Protein AF-S2K378-F1 (afdb_monomer_lite)

Foldseek 3Di:
DDDPVVVVVDDQLRCCVVPVVVVCCVVPVVPPQKDKDADQDADPLCVVVVHRLGFRIFIWGDDVVDIAGPATHHTDDPVRDDPVNVVVNVVSRVVRVVSRVVVD

Organism: Mucor circinelloides f. circinelloides (strain 1006PhL) (NCBI:txid1220926)

Radius of gyration: 14.99 Å; chains: 1; bounding box: 32×34×43 Å

Sequence (104 aa):
MFDPSLLMANSEQSYVVKFWSYLFEEYFGARRDIYLQWGDTTSKSCKQEDLRFCLDLRIIAFTGSQNVDVVNGEAAKMTATNEDKYYYDKRKAVLAAKNHLNYL

Structure (mmCIF, N/CA/C/O backbone):
data_AF-S2K378-F1
#
_entry.id   AF-S2K378-F1
#
loop_
_atom_site.group_PDB
_atom_site.id
_atom_site.type_symbol
_atom_site.label_atom_id
_atom_site.label_alt_id
_atom_site.label_comp_id
_atom_site.label_asym_id
_atom_site.label_entity_id
_atom_site.label_seq_id
_atom_site.pdbx_PDB_ins_code
_atom_site.Cartn_x
_atom_site.Cartn_y
_atom_site.Cartn_z
_atom_site.occupancy
_atom_site.B_iso_or_equiv
_atom_site.auth_seq_id
_atom_site.auth_comp_id
_atom_site.auth_asym_id
_atom_site.auth_atom_id
_atom_site.pdbx_PDB_model_num
ATOM 1 N N . MET A 1 1 ? -4.286 -16.680 -19.422 1.00 50.50 1 MET A N 1
ATOM 2 C CA . MET A 1 1 ? -2.847 -16.586 -19.753 1.00 50.50 1 MET A CA 1
ATOM 3 C C . MET A 1 1 ? -2.530 -15.111 -19.963 1.00 50.50 1 MET A C 1
ATOM 5 O O . MET A 1 1 ? -3.262 -14.476 -20.709 1.00 50.50 1 MET A O 1
ATOM 9 N N . PHE A 1 2 ? -1.564 -14.540 -19.239 1.00 62.19 2 PHE A N 1
ATOM 10 C CA . PHE A 1 2 ? -1.205 -13.120 -19.366 1.00 62.19 2 PHE A CA 1
ATOM 11 C C . PHE A 1 2 ? -0.385 -12.905 -20.645 1.00 62.19 2 PHE A C 1
ATOM 13 O O . PHE A 1 2 ? 0.669 -13.516 -20.798 1.00 62.19 2 PHE A O 1
ATOM 20 N N . ASP A 1 3 ? -0.872 -12.060 -21.555 1.00 71.94 3 ASP A N 1
ATOM 21 C CA . ASP A 1 3 ? -0.141 -11.644 -22.757 1.00 71.94 3 ASP A CA 1
ATOM 22 C C . ASP A 1 3 ? 0.934 -10.598 -22.381 1.00 71.94 3 ASP A C 1
ATOM 24 O O . ASP A 1 3 ? 0.586 -9.541 -21.838 1.00 71.94 3 ASP A O 1
ATOM 28 N N . PRO A 1 4 ? 2.230 -10.849 -22.655 1.00 69.38 4 PRO A N 1
ATOM 29 C CA . PRO A 1 4 ? 3.308 -9.905 -22.365 1.00 69.38 4 PRO A CA 1
ATOM 30 C C . PRO A 1 4 ? 3.153 -8.538 -23.045 1.00 69.38 4 PRO A C 1
ATOM 32 O O . PRO A 1 4 ? 3.586 -7.528 -22.493 1.00 69.38 4 PRO A O 1
ATOM 35 N N . SER A 1 5 ? 2.504 -8.470 -24.210 1.00 72.12 5 SER A N 1
ATOM 36 C CA . SER A 1 5 ? 2.266 -7.204 -24.916 1.00 72.12 5 SER A CA 1
ATOM 37 C C . SER A 1 5 ? 1.316 -6.283 -24.136 1.00 72.12 5 SER A C 1
ATOM 39 O O . SER A 1 5 ? 1.511 -5.065 -24.090 1.00 72.12 5 SER A O 1
ATOM 41 N N . LEU A 1 6 ? 0.360 -6.864 -23.400 1.00 70.06 6 LEU A N 1
ATOM 42 C CA . LEU A 1 6 ? -0.533 -6.124 -22.509 1.00 70.06 6 LEU A CA 1
ATOM 43 C C . LEU A 1 6 ? 0.205 -5.565 -21.283 1.00 70.06 6 LEU A C 1
ATOM 45 O O . LEU A 1 6 ? -0.218 -4.547 -20.738 1.00 70.06 6 LEU A O 1
ATOM 49 N N . LEU A 1 7 ? 1.309 -6.177 -20.836 1.00 65.44 7 LEU A N 1
ATOM 50 C CA . LEU A 1 7 ? 2.095 -5.673 -19.697 1.00 65.44 7 LEU A CA 1
ATOM 51 C C . LEU A 1 7 ? 2.732 -4.311 -19.999 1.00 65.44 7 LEU A C 1
ATOM 53 O O . LEU A 1 7 ? 2.787 -3.443 -19.119 1.00 65.44 7 LEU A O 1
ATOM 57 N N . MET A 1 8 ? 3.160 -4.112 -21.246 1.00 71.06 8 MET A N 1
ATOM 58 C CA . MET A 1 8 ? 3.736 -2.850 -21.715 1.00 71.06 8 MET A CA 1
ATOM 59 C C . MET A 1 8 ? 2.661 -1.787 -21.971 1.00 71.06 8 MET A C 1
ATOM 61 O O . MET A 1 8 ? 2.892 -0.619 -21.677 1.00 71.06 8 MET A O 1
ATOM 65 N N . ALA A 1 9 ? 1.477 -2.186 -22.448 1.00 77.44 9 ALA A N 1
ATOM 66 C CA . ALA A 1 9 ? 0.378 -1.265 -22.753 1.00 77.44 9 ALA A CA 1
ATOM 67 C C . ALA A 1 9 ? -0.419 -0.793 -21.518 1.00 77.44 9 ALA A C 1
ATOM 69 O O . ALA A 1 9 ? -0.997 0.290 -21.523 1.00 77.44 9 ALA A O 1
ATOM 70 N N . ASN A 1 10 ? -0.484 -1.603 -20.459 1.00 78.50 10 ASN A N 1
ATOM 71 C CA . ASN A 1 10 ? -1.231 -1.277 -19.241 1.00 78.50 10 ASN A CA 1
ATOM 72 C C . ASN A 1 10 ? -0.556 -0.146 -18.442 1.00 78.50 10 ASN A C 1
ATOM 74 O O . ASN A 1 10 ? 0.663 -0.015 -18.464 1.00 78.50 10 ASN A O 1
ATOM 78 N N . SER A 1 11 ? -1.304 0.616 -17.643 1.00 84.06 11 SER A N 1
ATOM 79 C CA . SER A 1 11 ? -0.699 1.483 -16.615 1.00 84.06 11 SER A CA 1
ATOM 80 C C . SER A 1 11 ? -0.101 0.659 -15.461 1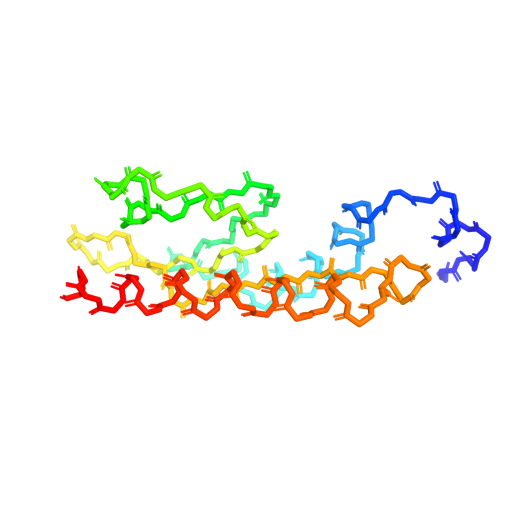.00 84.06 11 SER A C 1
ATOM 82 O O . SER A 1 11 ? -0.343 -0.545 -15.357 1.00 84.06 11 SER A O 1
ATOM 84 N N . GLU A 1 12 ? 0.690 1.286 -14.585 1.00 83.56 12 GLU A N 1
ATOM 85 C CA . GLU A 1 12 ? 1.154 0.663 -13.329 1.00 83.56 12 GLU A CA 1
ATOM 86 C C . GLU A 1 12 ? -0.041 0.241 -12.463 1.00 83.56 12 GLU A C 1
ATOM 88 O O . GLU A 1 12 ? -0.173 -0.938 -12.143 1.00 83.56 12 GLU A O 1
ATOM 93 N N . GLN A 1 13 ? -1.010 1.140 -12.265 1.00 85.56 13 GLN A N 1
ATOM 94 C CA . GLN A 1 13 ? -2.258 0.835 -11.561 1.00 85.56 13 GLN A CA 1
ATOM 95 C C . GLN A 1 13 ? -3.030 -0.341 -12.175 1.00 85.56 13 GLN A C 1
ATOM 97 O O . GLN A 1 13 ? -3.596 -1.167 -11.463 1.00 85.56 13 GLN A O 1
ATOM 102 N N . SER A 1 14 ? -3.039 -0.466 -13.505 1.00 86.88 14 SER A N 1
ATOM 103 C CA . SER A 1 14 ? -3.683 -1.606 -14.167 1.00 86.88 14 SER A CA 1
ATOM 104 C C . SER A 1 14 ? -3.005 -2.931 -13.816 1.00 86.88 14 SER A C 1
ATOM 106 O O . SER A 1 14 ? -3.681 -3.952 -13.740 1.00 86.88 14 SER A O 1
ATOM 108 N N . TYR A 1 15 ? -1.686 -2.934 -13.605 1.00 83.12 15 TYR A N 1
ATOM 109 C CA . TYR A 1 15 ? -0.956 -4.118 -13.155 1.00 83.12 15 TYR A CA 1
ATOM 110 C C . TYR A 1 15 ? -1.283 -4.449 -11.696 1.00 83.12 15 TYR A C 1
ATOM 112 O O . TYR A 1 15 ? -1.573 -5.603 -11.382 1.00 83.12 15 TYR A O 1
ATOM 120 N N . VAL A 1 16 ? -1.319 -3.430 -10.832 1.00 88.31 16 VAL A N 1
ATOM 121 C CA . VAL A 1 16 ? -1.723 -3.571 -9.427 1.00 88.31 16 VAL A CA 1
ATOM 122 C C . VAL A 1 16 ? -3.104 -4.207 -9.322 1.00 88.31 16 VAL A C 1
ATOM 124 O O . VAL A 1 16 ? -3.253 -5.235 -8.672 1.00 88.31 16 VAL A O 1
ATOM 127 N N . VAL A 1 17 ? -4.093 -3.678 -10.041 1.00 85.94 17 VAL A N 1
ATOM 128 C CA . VAL A 1 17 ? -5.462 -4.209 -10.008 1.00 85.94 17 VAL A CA 1
ATOM 129 C C . VAL A 1 17 ? -5.559 -5.593 -10.663 1.00 85.94 17 VAL A C 1
ATOM 131 O O . VAL A 1 17 ? -6.176 -6.499 -10.125 1.00 85.94 17 VAL A O 1
ATOM 134 N N . LYS A 1 18 ? -4.946 -5.824 -11.827 1.00 83.88 18 LYS A N 1
ATOM 135 C CA . LYS A 1 18 ? -5.131 -7.110 -12.530 1.00 83.88 18 LYS A CA 1
ATOM 136 C C . LYS A 1 18 ? -4.403 -8.280 -11.874 1.00 83.88 18 LYS A C 1
ATOM 138 O O . LYS A 1 18 ? -4.837 -9.415 -12.044 1.00 83.88 18 LYS A O 1
ATOM 143 N N . PHE A 1 19 ? -3.281 -8.024 -11.206 1.00 84.19 19 PHE A N 1
ATOM 144 C CA . PHE A 1 19 ? -2.433 -9.080 -10.660 1.00 84.19 19 PHE A CA 1
ATOM 145 C C . PHE A 1 19 ? -2.466 -9.108 -9.134 1.00 84.19 19 PHE A C 1
ATOM 147 O O . PHE A 1 19 ? -2.823 -10.125 -8.541 1.00 84.19 19 PHE A O 1
ATOM 154 N N . TRP A 1 20 ? -2.121 -7.990 -8.494 1.00 88.50 20 TRP A N 1
ATOM 155 C CA . TRP A 1 20 ? -2.011 -7.946 -7.041 1.00 88.50 20 TRP A CA 1
ATOM 156 C C . TRP A 1 20 ? -3.373 -7.915 -6.363 1.00 88.50 20 TRP A C 1
ATOM 158 O O . TRP A 1 20 ? -3.561 -8.664 -5.407 1.00 88.50 20 TRP A O 1
ATOM 168 N N . SER A 1 21 ? -4.344 -7.142 -6.863 1.00 91.12 21 SER A N 1
ATOM 169 C CA . SER A 1 21 ? -5.631 -7.062 -6.171 1.00 91.12 21 SER A CA 1
ATOM 170 C C . SER A 1 21 ? -6.324 -8.409 -6.111 1.00 91.12 21 SER A C 1
ATOM 172 O O . SER A 1 21 ? -6.775 -8.784 -5.043 1.00 91.12 21 SER A O 1
ATOM 174 N N . TYR A 1 22 ? -6.297 -9.199 -7.185 1.00 90.38 22 TYR A N 1
ATOM 175 C CA . TYR A 1 22 ? -6.842 -10.555 -7.151 1.00 90.38 22 TYR A CA 1
ATOM 176 C C . TYR A 1 22 ? -6.260 -11.402 -6.004 1.00 90.38 22 TYR A C 1
ATOM 178 O O . TYR A 1 22 ? -7.015 -11.979 -5.232 1.00 90.38 22 TYR A O 1
ATOM 186 N N . LEU A 1 23 ? -4.931 -11.439 -5.846 1.00 91.75 23 LEU A N 1
ATOM 187 C CA . LEU A 1 23 ? -4.274 -12.244 -4.806 1.00 91.75 23 LEU A CA 1
ATOM 188 C C . LEU A 1 23 ? -4.646 -11.797 -3.388 1.00 91.75 23 LEU A C 1
ATOM 190 O O . LEU A 1 23 ? -4.908 -12.623 -2.515 1.00 91.75 23 LEU A O 1
ATOM 194 N N . PHE A 1 24 ? -4.642 -10.488 -3.152 1.00 94.00 24 PHE A N 1
ATOM 195 C CA . PHE A 1 24 ? -4.951 -9.929 -1.842 1.00 94.00 24 PHE A CA 1
ATOM 196 C C . PHE A 1 24 ? -6.445 -10.051 -1.519 1.00 94.00 24 PHE A C 1
ATOM 198 O O . PHE A 1 24 ? -6.778 -10.428 -0.401 1.00 94.00 24 PHE A O 1
ATOM 205 N N . GLU A 1 25 ? -7.337 -9.783 -2.474 1.00 93.62 25 GLU A N 1
ATOM 206 C CA . GLU A 1 25 ? -8.788 -9.934 -2.300 1.00 93.62 25 GLU A CA 1
ATOM 207 C C . GLU A 1 25 ? -9.177 -11.402 -2.082 1.00 93.62 25 GLU A C 1
ATOM 209 O O . GLU A 1 25 ? -10.004 -11.687 -1.224 1.00 93.62 25 GLU A O 1
ATOM 214 N N . GLU A 1 26 ? -8.540 -12.352 -2.770 1.00 94.25 26 GLU A N 1
ATOM 215 C CA . GLU A 1 26 ? -8.775 -13.785 -2.540 1.00 94.25 26 GLU A CA 1
ATOM 216 C C . GLU A 1 26 ? -8.398 -14.197 -1.106 1.00 94.25 26 GLU A C 1
ATOM 218 O O . GLU A 1 26 ? -9.107 -14.965 -0.456 1.00 94.25 26 GLU A O 1
ATOM 223 N N . TYR A 1 27 ? -7.292 -13.662 -0.579 1.00 93.81 27 TYR A N 1
ATOM 224 C CA . TYR A 1 27 ? -6.808 -14.014 0.756 1.00 93.81 27 TYR A CA 1
ATOM 225 C C . TYR A 1 27 ? -7.530 -13.261 1.889 1.00 93.81 27 TYR A C 1
ATOM 227 O O . TYR A 1 27 ? -7.841 -13.842 2.931 1.00 93.81 27 TYR A O 1
ATOM 235 N N . PHE A 1 28 ? -7.789 -11.962 1.716 1.00 94.88 28 PHE A N 1
ATOM 236 C CA . PHE A 1 28 ? -8.343 -11.089 2.757 1.00 94.88 28 PHE A CA 1
ATOM 237 C C . PHE A 1 28 ? -9.825 -10.755 2.568 1.00 94.88 28 PHE A C 1
ATOM 239 O O . PHE A 1 28 ? -10.481 -10.430 3.552 1.00 94.88 28 PHE A O 1
ATOM 246 N N . GLY A 1 29 ? -10.383 -10.844 1.362 1.00 90.06 29 GLY A N 1
ATOM 247 C CA . GLY A 1 29 ? -11.719 -10.324 1.038 1.00 90.06 29 GLY A CA 1
ATOM 248 C C . GLY A 1 29 ? -12.875 -11.032 1.750 1.00 90.06 29 GLY A C 1
ATOM 249 O O . GLY A 1 29 ? -13.932 -10.442 1.960 1.00 90.06 29 GLY A O 1
ATOM 250 N N . ALA A 1 30 ? -12.681 -12.276 2.200 1.00 92.31 30 ALA A N 1
ATOM 251 C CA . ALA A 1 30 ? -13.672 -12.988 3.013 1.00 92.31 30 ALA A CA 1
ATOM 252 C C . ALA A 1 30 ? -13.706 -12.527 4.486 1.00 92.31 30 ALA A C 1
ATOM 254 O O . ALA A 1 30 ? -14.619 -12.887 5.237 1.00 92.31 30 ALA A O 1
ATOM 255 N N . ARG A 1 31 ? -12.709 -11.754 4.931 1.00 94.12 31 ARG A N 1
ATOM 256 C CA . ARG A 1 31 ? -12.577 -11.319 6.321 1.00 94.12 31 ARG A CA 1
ATOM 257 C C . ARG A 1 31 ? -13.390 -10.057 6.576 1.00 94.12 31 ARG A C 1
ATOM 259 O O . ARG A 1 31 ? -13.215 -9.044 5.916 1.00 94.12 31 ARG A O 1
ATOM 266 N N . ARG A 1 32 ? -14.256 -10.098 7.590 1.00 91.25 32 ARG A N 1
ATOM 267 C CA . ARG A 1 32 ? -15.102 -8.951 7.977 1.00 91.25 32 ARG A CA 1
ATOM 268 C C . ARG A 1 32 ? -14.355 -7.891 8.787 1.00 91.25 32 ARG A C 1
ATOM 270 O O . ARG A 1 32 ? -14.828 -6.768 8.901 1.00 91.25 32 ARG A O 1
ATOM 277 N N . ASP A 1 33 ? -13.226 -8.269 9.376 1.00 94.94 33 ASP A N 1
ATOM 278 C CA . ASP A 1 33 ? -12.371 -7.428 10.212 1.00 94.94 33 ASP A CA 1
ATOM 279 C C . ASP A 1 33 ? -11.238 -6.758 9.423 1.00 94.94 33 ASP A C 1
ATOM 281 O O . ASP A 1 33 ? -10.445 -6.029 10.012 1.00 94.94 33 ASP A O 1
ATOM 285 N N . ILE A 1 34 ? -11.166 -6.973 8.105 1.00 95.12 34 ILE A N 1
ATOM 286 C CA . ILE A 1 34 ? -10.133 -6.413 7.232 1.00 95.12 34 ILE A CA 1
ATOM 287 C C . ILE A 1 34 ? -10.780 -5.732 6.028 1.00 95.12 34 ILE A C 1
ATOM 289 O O . ILE A 1 34 ? -11.756 -6.212 5.463 1.00 95.12 34 ILE A O 1
ATOM 293 N N . TYR A 1 35 ? -10.206 -4.605 5.629 1.00 92.44 35 TYR A N 1
ATOM 294 C CA . TYR A 1 35 ? -10.562 -3.866 4.431 1.00 92.44 35 TYR A CA 1
ATOM 295 C C . TYR A 1 35 ? -9.302 -3.551 3.627 1.00 92.44 35 TYR A C 1
ATOM 297 O O . TYR A 1 35 ? -8.322 -3.029 4.164 1.00 92.44 35 TYR A O 1
ATOM 305 N N . LEU A 1 36 ? -9.332 -3.873 2.335 1.00 94.31 36 LEU A N 1
ATOM 306 C CA . LEU A 1 36 ? -8.274 -3.539 1.390 1.00 94.31 36 LEU A CA 1
ATOM 307 C C . LEU A 1 36 ? -8.609 -2.217 0.703 1.00 94.31 36 LEU A C 1
ATOM 309 O O . LEU A 1 36 ? -9.649 -2.071 0.065 1.00 94.31 36 LEU A O 1
ATOM 313 N N . GLN A 1 37 ? -7.714 -1.242 0.827 1.00 93.50 37 GLN A N 1
ATOM 314 C CA . GLN A 1 37 ? -7.832 0.046 0.163 1.00 93.50 37 GLN A CA 1
ATOM 315 C C . GLN A 1 37 ? -6.761 0.165 -0.919 1.00 93.50 37 GLN A C 1
ATOM 317 O O . GLN A 1 37 ? -5.588 0.369 -0.610 1.00 93.50 37 GLN A O 1
ATOM 322 N N . TRP A 1 38 ? -7.189 0.084 -2.177 1.00 92.00 38 TRP A N 1
ATOM 323 C CA . TRP A 1 38 ? -6.335 0.248 -3.356 1.00 92.00 38 TRP A CA 1
ATOM 324 C C . TRP A 1 38 ? -6.309 1.690 -3.876 1.00 92.00 38 TRP A C 1
ATOM 326 O O . TRP A 1 38 ? -7.263 2.450 -3.668 1.00 92.00 38 TRP A O 1
ATOM 336 N N . GLY A 1 39 ? -5.253 2.006 -4.631 1.00 87.38 39 GLY A N 1
ATOM 337 C CA . GLY A 1 39 ? -5.043 3.275 -5.337 1.00 87.38 39 GLY A CA 1
ATOM 338 C C . GLY A 1 39 ? -4.365 4.329 -4.468 1.00 87.38 39 GLY A C 1
ATOM 339 O O . GLY A 1 39 ? -4.105 4.071 -3.303 1.00 87.38 39 GLY A O 1
ATOM 340 N N . ASP A 1 40 ? -4.137 5.526 -5.018 1.00 85.12 40 ASP A N 1
ATOM 341 C CA . ASP A 1 40 ? -3.435 6.640 -4.360 1.00 85.12 40 ASP A CA 1
ATOM 342 C C . ASP A 1 40 ? -4.140 7.124 -3.084 1.00 85.12 40 ASP A C 1
ATOM 344 O O . ASP A 1 40 ? -4.906 8.094 -3.086 1.00 85.12 40 ASP A O 1
ATOM 348 N N . THR A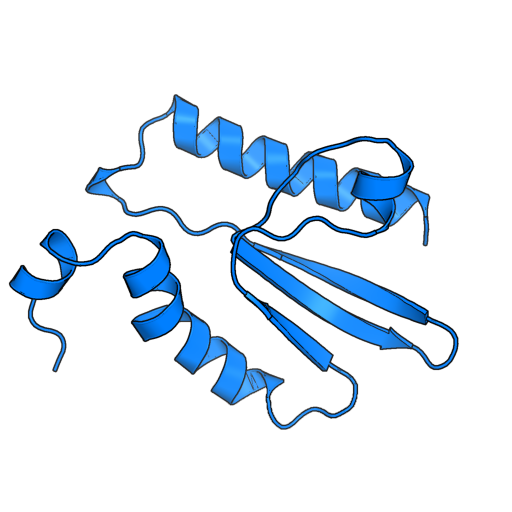 1 41 ? -3.893 6.449 -1.961 1.00 87.12 41 THR A N 1
ATOM 349 C CA . THR A 1 41 ? -4.593 6.744 -0.713 1.00 87.12 41 THR A CA 1
ATOM 350 C C . THR A 1 41 ? -3.647 7.036 0.441 1.00 87.12 41 THR A C 1
ATOM 352 O O . THR A 1 41 ? -2.603 6.417 0.605 1.00 87.12 41 THR A O 1
ATOM 355 N N . THR A 1 42 ? -4.030 8.003 1.273 1.00 90.19 42 THR A N 1
ATOM 356 C CA . THR A 1 42 ? -3.229 8.472 2.413 1.00 90.19 42 THR A CA 1
ATOM 357 C C . THR A 1 42 ? -3.837 7.993 3.729 1.00 90.19 42 THR A C 1
ATOM 359 O O . THR A 1 42 ? -5.057 8.104 3.917 1.00 90.19 42 THR A O 1
ATOM 362 N N . SER A 1 43 ? -2.998 7.506 4.651 1.00 88.94 43 SER A N 1
ATOM 363 C CA . SER A 1 43 ? -3.437 7.124 6.001 1.00 88.94 43 SER A CA 1
ATOM 364 C C . SER A 1 43 ? -4.003 8.312 6.776 1.00 88.94 43 SER A C 1
ATOM 366 O O . SER A 1 43 ? -3.648 9.468 6.529 1.00 88.94 43 SER A O 1
ATOM 368 N N . LYS A 1 44 ? -4.902 8.040 7.732 1.00 89.00 44 LYS A N 1
ATOM 369 C CA . LYS A 1 44 ? -5.494 9.103 8.563 1.00 89.00 44 LYS A CA 1
ATOM 370 C C . LYS A 1 44 ? -4.429 9.843 9.372 1.00 89.00 44 LYS A C 1
ATOM 372 O O . LYS A 1 44 ? -4.468 11.068 9.408 1.00 89.00 44 LYS A O 1
ATOM 377 N N . SER A 1 45 ? -3.465 9.113 9.936 1.00 89.81 45 SER A N 1
ATOM 378 C CA . SER A 1 45 ? -2.341 9.699 10.676 1.00 89.81 45 SER A CA 1
ATOM 379 C C . SER A 1 45 ? -1.503 10.623 9.794 1.00 89.81 45 SER A C 1
ATOM 381 O O . SER A 1 45 ? -1.122 11.706 10.221 1.00 89.81 45 SER A O 1
ATOM 383 N N . CYS A 1 46 ? -1.241 10.247 8.537 1.00 91.50 46 CYS A N 1
ATOM 384 C CA . CYS A 1 46 ? -0.510 11.117 7.614 1.00 91.50 46 CYS A CA 1
ATOM 385 C C . CYS A 1 46 ? -1.312 12.378 7.277 1.00 91.50 46 CYS A C 1
ATOM 387 O O . CYS A 1 46 ? -0.751 13.466 7.281 1.00 91.50 46 CYS A O 1
ATOM 389 N N . LYS A 1 47 ? -2.630 12.265 7.070 1.00 90.94 47 LYS A N 1
ATOM 390 C CA . LYS A 1 47 ? -3.491 13.435 6.829 1.00 90.94 47 LYS A CA 1
ATOM 391 C C . LYS A 1 47 ? -3.529 14.412 8.008 1.00 90.94 47 LYS A C 1
ATOM 393 O O . LYS A 1 47 ? -3.618 15.610 7.771 1.00 90.94 47 LYS A O 1
ATOM 398 N N . GLN A 1 48 ? -3.489 13.915 9.246 1.00 90.56 48 GLN A N 1
ATOM 399 C CA . GLN A 1 48 ? -3.484 14.756 10.452 1.00 90.56 48 GLN A CA 1
ATOM 400 C C . GLN A 1 48 ? -2.232 15.638 10.543 1.00 90.56 48 GLN A C 1
ATOM 402 O O . GLN A 1 48 ? -2.327 16.768 11.005 1.00 90.56 48 GLN A O 1
ATOM 407 N N . GLU A 1 49 ? -1.107 15.155 10.017 1.00 91.38 49 GLU A N 1
ATOM 408 C CA . GLU A 1 49 ? 0.180 15.860 9.980 1.00 91.38 49 GLU A CA 1
ATOM 409 C C . GLU A 1 49 ? 0.439 16.588 8.644 1.00 91.38 49 GLU A C 1
ATOM 411 O O . GLU A 1 49 ? 1.574 16.946 8.341 1.00 91.38 49 GLU A O 1
ATOM 416 N N . ASP A 1 50 ? -0.590 16.763 7.803 1.00 91.44 50 ASP A N 1
ATOM 417 C CA . ASP A 1 50 ? -0.486 17.323 6.439 1.00 91.44 50 ASP A CA 1
ATOM 418 C C . ASP A 1 50 ? 0.547 16.600 5.536 1.00 91.44 50 ASP A C 1
ATOM 420 O O . ASP A 1 50 ? 1.101 17.147 4.579 1.00 91.44 50 ASP A O 1
ATOM 424 N N . LEU A 1 51 ? 0.796 15.314 5.805 1.00 91.12 51 LEU A N 1
ATOM 425 C CA . LEU A 1 51 ? 1.681 14.460 5.017 1.00 91.12 51 LEU A CA 1
ATOM 426 C C . LEU A 1 51 ? 0.905 13.800 3.875 1.00 91.12 51 LEU A C 1
ATOM 428 O O . LEU A 1 51 ? -0.012 13.003 4.084 1.00 91.12 51 LEU A O 1
ATOM 432 N N . ARG A 1 52 ? 1.325 14.064 2.635 1.00 89.62 52 ARG A N 1
ATOM 433 C CA . ARG A 1 52 ? 0.713 13.507 1.413 1.00 89.62 52 ARG A CA 1
ATOM 434 C C . ARG A 1 52 ? 1.422 12.247 0.919 1.00 89.62 52 ARG A C 1
ATOM 436 O O . ARG A 1 52 ? 1.827 12.157 -0.236 1.00 89.62 52 ARG A O 1
ATOM 443 N N . PHE A 1 53 ? 1.589 11.268 1.802 1.00 92.50 53 PHE A N 1
ATOM 444 C CA . PHE A 1 53 ? 2.113 9.954 1.425 1.00 92.50 53 PHE A CA 1
ATOM 445 C C . PHE A 1 53 ? 0.977 9.086 0.871 1.00 92.50 53 PHE A C 1
ATOM 447 O O . PHE A 1 53 ? 0.276 8.408 1.621 1.00 92.50 53 PHE A O 1
ATOM 454 N N . CYS A 1 54 ? 0.752 9.171 -0.441 1.00 92.00 54 CYS A N 1
ATOM 455 C CA . CYS A 1 54 ? -0.182 8.303 -1.161 1.00 92.00 54 CYS A CA 1
ATOM 456 C C . CYS A 1 54 ? 0.457 6.931 -1.394 1.00 92.00 54 CYS A C 1
ATOM 458 O O . CYS A 1 54 ? 1.562 6.867 -1.931 1.00 92.00 54 CYS A O 1
ATOM 460 N N . LEU A 1 55 ? -0.234 5.879 -0.959 1.00 92.12 55 LEU A N 1
ATOM 461 C CA . LEU A 1 55 ? 0.209 4.486 -1.000 1.00 92.12 55 LEU A CA 1
ATOM 462 C C . LEU A 1 55 ? -0.714 3.682 -1.912 1.00 92.12 55 LEU A C 1
ATOM 464 O O . LEU A 1 55 ? -1.926 3.845 -1.778 1.00 92.12 55 LEU A O 1
ATOM 468 N N . ASP A 1 56 ? -0.167 2.796 -2.748 1.00 92.50 56 ASP A N 1
ATOM 469 C CA . ASP A 1 56 ? -0.934 1.973 -3.704 1.00 92.50 56 ASP A CA 1
ATOM 470 C C . ASP A 1 56 ? -1.886 0.978 -3.027 1.00 92.50 56 ASP A C 1
ATOM 472 O O . ASP A 1 56 ? -2.945 0.639 -3.570 1.00 92.50 56 ASP A O 1
ATOM 476 N N . LEU A 1 57 ? -1.489 0.483 -1.852 1.00 93.19 57 LEU A N 1
ATOM 477 C CA . LEU A 1 57 ? -2.255 -0.452 -1.038 1.00 93.19 57 LEU A CA 1
ATOM 478 C C . LEU A 1 57 ? -2.167 -0.074 0.439 1.00 93.19 57 LEU A C 1
ATOM 480 O O . LEU A 1 57 ? -1.083 0.140 0.987 1.00 93.19 57 LEU A O 1
ATOM 484 N N . ARG A 1 58 ? -3.313 -0.096 1.116 1.00 94.38 58 ARG A N 1
ATOM 485 C CA . ARG A 1 58 ? -3.397 -0.137 2.578 1.00 94.38 58 ARG A CA 1
ATOM 486 C C . ARG A 1 58 ? -4.305 -1.278 3.012 1.00 94.38 58 ARG A C 1
ATOM 488 O O . ARG A 1 58 ? -5.413 -1.415 2.498 1.00 94.38 58 ARG A O 1
ATOM 495 N N . ILE A 1 59 ? -3.842 -2.082 3.964 1.00 94.62 59 ILE A N 1
ATOM 496 C CA . ILE A 1 59 ? -4.667 -3.084 4.646 1.00 94.62 59 ILE A CA 1
ATOM 497 C C . ILE A 1 59 ? -5.098 -2.470 5.964 1.00 94.62 59 ILE A C 1
ATOM 499 O O . ILE A 1 59 ? -4.261 -2.069 6.773 1.00 94.62 59 ILE A O 1
ATOM 503 N N . ILE A 1 60 ? -6.404 -2.385 6.166 1.00 94.19 60 ILE A N 1
ATOM 504 C CA . ILE A 1 60 ? -7.003 -1.691 7.296 1.00 94.19 60 ILE A CA 1
ATOM 505 C C . ILE A 1 60 ? -7.767 -2.710 8.133 1.00 94.19 60 ILE A C 1
ATOM 507 O O . ILE A 1 60 ? -8.659 -3.379 7.621 1.00 94.19 60 ILE A O 1
ATOM 511 N N . ALA A 1 61 ? -7.426 -2.825 9.412 1.00 94.06 61 ALA A N 1
ATOM 512 C CA . ALA A 1 61 ? -8.139 -3.673 10.356 1.00 94.06 61 ALA A CA 1
ATOM 513 C C . ALA A 1 61 ? -9.225 -2.876 11.092 1.00 94.06 61 ALA A C 1
ATOM 515 O O . ALA A 1 61 ? -8.988 -1.754 11.549 1.00 94.06 61 ALA A O 1
ATOM 516 N N . PHE A 1 62 ? -10.406 -3.471 11.244 1.00 92.25 62 PHE A N 1
ATOM 517 C CA . PHE A 1 62 ? -11.471 -2.957 12.098 1.00 92.25 62 PHE A CA 1
ATOM 518 C C . PHE A 1 62 ? -11.259 -3.469 13.520 1.00 92.25 62 PHE A C 1
ATOM 520 O O . PHE A 1 62 ? -11.621 -4.594 13.862 1.00 92.25 62 PHE A O 1
ATOM 527 N N . THR A 1 63 ? -10.681 -2.628 14.368 1.00 83.38 63 THR A N 1
ATOM 528 C CA . THR A 1 63 ? -10.710 -2.842 15.818 1.00 83.38 63 THR A CA 1
ATOM 529 C C . THR A 1 63 ? -11.971 -2.151 16.327 1.00 83.38 63 THR A C 1
ATOM 531 O O . THR A 1 63 ? -12.269 -1.061 15.864 1.00 83.38 63 THR A O 1
ATOM 534 N N . GLY A 1 64 ? -12.773 -2.755 17.208 1.00 83.25 64 GLY A N 1
ATOM 535 C CA . GLY A 1 64 ? -14.138 -2.274 17.511 1.00 83.25 64 GLY A CA 1
ATOM 536 C C . GLY A 1 64 ? -14.303 -0.777 17.852 1.00 83.25 64 GLY A C 1
ATOM 537 O O . GLY A 1 64 ? -15.411 -0.259 17.748 1.00 83.25 64 GLY A O 1
ATOM 538 N N . SER A 1 65 ? -13.230 -0.075 18.229 1.00 82.00 65 SER A N 1
ATOM 539 C CA . SER A 1 65 ? -13.189 1.375 18.449 1.00 82.00 65 SER A CA 1
ATOM 540 C C . SER A 1 65 ? -12.673 2.203 17.260 1.00 82.00 65 SER A C 1
ATOM 542 O O . SER A 1 65 ? -13.007 3.384 17.169 1.00 82.00 65 SER A O 1
ATOM 544 N N . GLN A 1 66 ? -11.856 1.637 16.364 1.00 85.62 66 GLN A N 1
ATOM 545 C CA . GLN A 1 66 ? -11.219 2.369 15.267 1.00 85.62 66 GLN A CA 1
ATOM 546 C C . GLN A 1 66 ? -10.694 1.488 14.121 1.00 85.62 66 GLN A C 1
ATOM 548 O O . GLN A 1 66 ? -10.337 0.320 14.285 1.00 85.62 66 GLN A O 1
ATOM 553 N N . ASN A 1 67 ? -10.564 2.109 12.949 1.00 90.38 67 ASN A N 1
ATOM 554 C CA . ASN A 1 67 ? -9.912 1.516 11.785 1.00 90.38 67 ASN A CA 1
ATOM 555 C C . ASN A 1 67 ? -8.412 1.812 11.836 1.00 90.38 67 ASN A C 1
ATOM 557 O O . ASN A 1 67 ? -8.030 2.983 11.904 1.00 90.38 67 ASN A O 1
ATOM 561 N N . VAL A 1 68 ? -7.592 0.769 11.753 1.00 91.19 68 VAL A N 1
ATOM 562 C CA . VAL A 1 68 ? -6.137 0.837 11.922 1.00 91.19 68 VAL A CA 1
ATOM 563 C C . VAL A 1 68 ? -5.444 0.382 10.640 1.00 91.19 68 VAL A C 1
ATOM 565 O O . VAL A 1 68 ? -5.730 -0.706 10.148 1.00 91.19 68 VAL A O 1
ATOM 568 N N . ASP A 1 69 ? -4.543 1.199 10.092 1.00 92.25 69 ASP A N 1
ATOM 569 C CA . ASP A 1 69 ? -3.721 0.836 8.932 1.00 92.25 69 ASP A CA 1
ATOM 570 C C . ASP A 1 69 ? -2.637 -0.177 9.370 1.00 92.25 69 ASP A C 1
ATOM 572 O O . ASP A 1 69 ? -1.588 0.196 9.883 1.00 92.25 69 ASP A O 1
ATOM 576 N N . VAL A 1 70 ? -2.872 -1.476 9.174 1.00 92.31 70 VAL A N 1
ATOM 577 C CA . VAL A 1 70 ? -1.949 -2.537 9.632 1.00 92.31 70 VAL A CA 1
ATOM 578 C C . VAL A 1 70 ? -0.824 -2.832 8.643 1.00 92.31 70 VAL A C 1
ATOM 580 O O . VAL A 1 70 ? 0.233 -3.319 9.039 1.00 92.31 70 VAL A O 1
ATOM 583 N N . VAL A 1 71 ? -1.036 -2.547 7.356 1.00 92.75 71 VAL A N 1
ATOM 584 C CA . VAL A 1 71 ? -0.025 -2.708 6.302 1.00 92.75 71 VAL A CA 1
ATOM 585 C C . VAL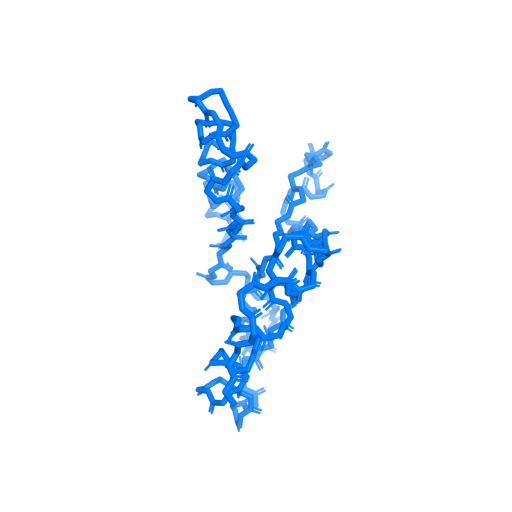 A 1 71 ? -0.156 -1.573 5.297 1.00 92.75 71 VAL A C 1
ATOM 587 O O . VAL A 1 71 ? -1.267 -1.191 4.927 1.00 92.75 71 VAL A O 1
ATOM 590 N N . ASN A 1 72 ? 0.981 -1.081 4.811 1.00 93.25 72 ASN A N 1
ATOM 591 C CA . ASN A 1 72 ? 1.073 -0.253 3.618 1.00 93.25 72 ASN A CA 1
ATOM 592 C C . ASN A 1 72 ? 1.912 -0.946 2.535 1.00 93.25 72 ASN A C 1
ATOM 594 O O . ASN A 1 72 ? 2.781 -1.764 2.833 1.00 93.25 72 ASN A O 1
ATOM 598 N N . GLY A 1 73 ? 1.620 -0.642 1.274 1.00 91.12 73 GLY A N 1
ATOM 599 C CA . GLY A 1 73 ? 2.269 -1.258 0.126 1.00 91.12 73 GLY A CA 1
ATOM 600 C C . GLY A 1 73 ? 2.416 -0.292 -1.041 1.00 91.12 73 GLY A C 1
ATOM 601 O O . GLY A 1 73 ? 1.556 0.554 -1.276 1.00 91.12 73 GLY A O 1
ATOM 602 N N . GLU A 1 74 ? 3.518 -0.468 -1.760 1.00 91.56 74 GLU A N 1
ATOM 603 C CA . GLU A 1 74 ? 3.869 0.211 -3.007 1.00 91.56 74 GLU A CA 1
ATOM 604 C C . GLU A 1 74 ? 4.159 -0.855 -4.059 1.00 91.56 74 GLU A C 1
ATOM 606 O O . GLU A 1 74 ? 4.756 -1.896 -3.752 1.00 91.56 74 GLU A O 1
ATOM 611 N N . ALA A 1 75 ? 3.766 -0.598 -5.297 1.00 88.38 75 ALA A N 1
ATOM 612 C CA . ALA A 1 75 ? 3.988 -1.485 -6.418 1.00 88.38 75 ALA A CA 1
ATOM 613 C C . ALA A 1 75 ? 4.507 -0.691 -7.616 1.00 88.38 75 ALA A C 1
ATOM 615 O O . ALA A 1 75 ? 3.803 0.113 -8.212 1.00 88.38 75 ALA A O 1
ATOM 616 N N . ALA A 1 76 ? 5.731 -1.002 -8.035 1.00 85.06 76 ALA A N 1
ATOM 617 C CA . ALA A 1 76 ? 6.347 -0.375 -9.193 1.00 85.06 76 ALA A CA 1
ATOM 618 C C . ALA A 1 76 ? 6.562 -1.381 -10.330 1.00 85.06 76 ALA A C 1
ATOM 620 O O . ALA A 1 76 ? 6.945 -2.536 -10.110 1.00 85.06 76 ALA A O 1
ATOM 621 N N . LYS A 1 77 ? 6.365 -0.941 -11.576 1.00 81.69 77 LYS A N 1
ATOM 622 C CA . LYS A 1 77 ? 6.799 -1.692 -12.756 1.00 81.69 77 LYS A CA 1
ATOM 623 C C . LYS A 1 77 ? 8.316 -1.674 -12.850 1.00 81.69 77 LYS A C 1
ATOM 625 O O . LYS A 1 77 ? 8.914 -0.608 -12.860 1.00 81.69 77 LYS A O 1
ATOM 630 N N . MET A 1 78 ? 8.923 -2.834 -13.090 1.00 79.06 78 MET A N 1
ATOM 631 C CA . MET A 1 78 ? 10.376 -2.958 -13.271 1.00 79.06 78 MET A CA 1
ATOM 632 C C . MET A 1 78 ? 10.940 -2.000 -14.332 1.00 79.06 78 MET A C 1
ATOM 634 O O . MET A 1 78 ? 12.006 -1.436 -14.139 1.00 79.06 78 MET A O 1
ATOM 638 N N . THR A 1 79 ? 10.208 -1.774 -15.426 1.00 78.75 79 THR A N 1
ATOM 639 C CA . THR A 1 79 ? 10.611 -0.849 -16.498 1.00 78.75 79 THR A CA 1
ATOM 640 C C . THR A 1 79 ? 10.474 0.630 -16.131 1.00 78.75 79 THR A C 1
ATOM 642 O O . THR A 1 79 ? 11.087 1.468 -16.784 1.00 78.75 79 THR A O 1
ATOM 645 N N . ALA A 1 80 ? 9.671 0.959 -15.116 1.00 77.38 80 ALA A N 1
ATOM 646 C CA . ALA A 1 80 ? 9.491 2.314 -14.597 1.00 77.38 80 ALA A CA 1
ATOM 647 C C . ALA A 1 80 ? 10.343 2.585 -13.343 1.00 77.38 80 ALA A C 1
ATOM 649 O O . ALA A 1 80 ? 10.451 3.731 -12.911 1.00 77.38 80 ALA A O 1
ATOM 650 N N . THR A 1 81 ? 10.928 1.544 -12.747 1.00 82.44 81 THR A N 1
ATOM 651 C CA . THR A 1 81 ? 11.761 1.643 -11.549 1.00 82.44 81 THR A CA 1
ATOM 652 C C . THR A 1 81 ? 13.188 2.018 -11.920 1.00 82.44 81 THR A C 1
ATOM 654 O O . THR A 1 81 ? 13.892 1.272 -12.595 1.00 82.44 81 THR A O 1
ATOM 657 N N . ASN A 1 82 ? 13.639 3.155 -11.404 1.00 90.19 82 ASN A N 1
ATOM 658 C CA . ASN A 1 82 ? 15.051 3.485 -11.266 1.00 90.19 82 ASN A CA 1
ATOM 659 C C . ASN A 1 82 ? 15.417 3.536 -9.772 1.00 90.19 82 ASN A C 1
ATOM 661 O O . ASN A 1 82 ? 14.561 3.340 -8.904 1.00 90.19 82 ASN A O 1
ATOM 665 N N . GLU A 1 83 ? 16.694 3.768 -9.476 1.00 91.88 83 GLU A N 1
ATOM 666 C CA . GLU A 1 83 ? 17.198 3.825 -8.101 1.00 91.88 83 GLU A CA 1
ATOM 667 C C . GLU A 1 83 ? 16.452 4.880 -7.264 1.00 91.88 83 GLU A C 1
ATOM 669 O O . GLU A 1 83 ? 15.984 4.586 -6.162 1.00 91.88 83 GLU A O 1
ATOM 674 N N . ASP A 1 84 ? 16.232 6.066 -7.836 1.00 92.31 84 ASP A N 1
ATOM 675 C CA . ASP A 1 84 ? 15.525 7.165 -7.179 1.00 92.31 84 ASP A CA 1
ATOM 676 C C . ASP A 1 84 ? 14.071 6.815 -6.845 1.00 92.31 84 ASP A C 1
ATOM 678 O O . ASP A 1 84 ? 13.643 7.013 -5.707 1.00 92.31 84 ASP A O 1
ATOM 682 N N . LYS A 1 85 ? 13.312 6.258 -7.802 1.00 89.12 85 LYS A N 1
ATOM 683 C CA . LYS A 1 85 ? 11.915 5.840 -7.601 1.00 89.12 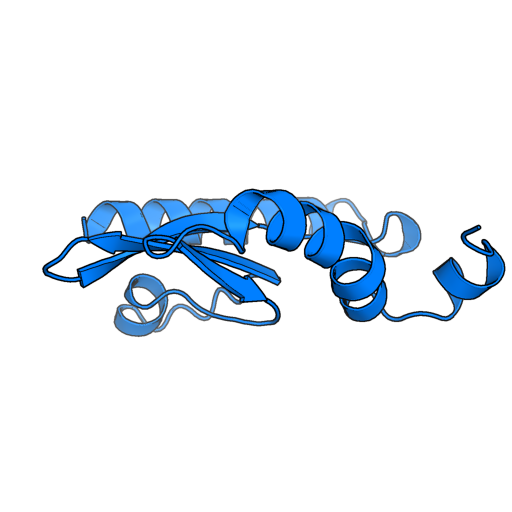85 LYS A CA 1
ATOM 684 C C . LYS A 1 85 ? 11.839 4.766 -6.522 1.00 89.12 85 LYS A C 1
ATOM 686 O O . LYS A 1 85 ? 11.050 4.894 -5.591 1.00 89.12 85 LYS A O 1
ATOM 691 N N . TYR A 1 86 ? 12.709 3.758 -6.590 1.00 91.12 86 TYR A N 1
ATOM 692 C CA . TYR A 1 86 ? 12.747 2.688 -5.596 1.00 91.12 86 TYR A CA 1
ATOM 693 C C . TYR A 1 86 ? 12.974 3.225 -4.176 1.00 91.12 86 TYR A C 1
ATOM 695 O O . TYR A 1 86 ? 12.225 2.888 -3.254 1.00 91.12 86 TYR A O 1
ATOM 703 N N . TYR A 1 87 ? 13.984 4.078 -3.978 1.00 94.81 87 TYR A N 1
ATOM 704 C CA . TYR A 1 87 ? 14.246 4.647 -2.657 1.00 94.81 87 TYR A CA 1
ATOM 705 C C . TYR A 1 87 ? 13.176 5.643 -2.223 1.00 94.81 87 TYR A C 1
ATOM 707 O O . TYR A 1 87 ? 12.872 5.714 -1.029 1.00 94.81 87 TYR A O 1
ATOM 715 N N . TYR A 1 88 ? 12.587 6.389 -3.157 1.00 93.19 88 TYR A N 1
ATOM 716 C CA . TYR A 1 88 ? 11.483 7.294 -2.873 1.00 93.19 88 TYR A CA 1
ATOM 717 C C . TYR A 1 88 ? 10.260 6.532 -2.356 1.00 93.19 88 TYR A C 1
ATOM 719 O O . TYR A 1 88 ? 9.794 6.837 -1.255 1.00 93.19 88 TYR A O 1
ATOM 727 N N . ASP A 1 89 ? 9.801 5.511 -3.082 1.00 92.81 89 ASP A N 1
ATOM 728 C CA . ASP A 1 89 ? 8.633 4.701 -2.716 1.00 92.81 89 ASP A CA 1
ATOM 729 C C . ASP A 1 89 ? 8.875 3.972 -1.391 1.00 92.81 89 ASP A C 1
ATOM 731 O O . ASP A 1 89 ? 8.050 4.019 -0.4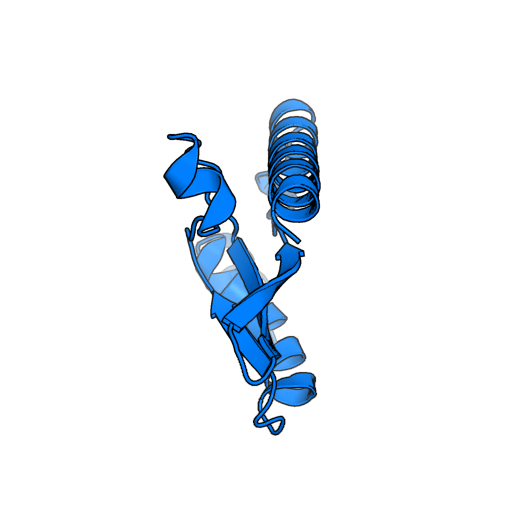74 1.00 92.81 89 ASP A O 1
ATOM 735 N N . LYS A 1 90 ? 10.075 3.404 -1.210 1.00 93.69 90 LYS A N 1
ATOM 736 C CA . LYS A 1 90 ? 10.463 2.760 0.049 1.00 93.69 90 LYS A CA 1
ATOM 737 C C . LYS A 1 90 ? 10.467 3.738 1.223 1.00 93.69 90 LYS A C 1
ATOM 739 O O . LYS A 1 90 ? 9.930 3.431 2.287 1.00 93.69 90 LYS A O 1
ATOM 744 N N . ARG A 1 91 ? 11.061 4.923 1.056 1.00 94.88 91 ARG A N 1
ATOM 745 C CA . ARG A 1 91 ? 11.091 5.957 2.101 1.00 94.88 91 ARG A CA 1
ATOM 746 C C . ARG A 1 91 ? 9.680 6.435 2.434 1.00 94.88 91 ARG A C 1
ATOM 748 O O . ARG A 1 91 ? 9.368 6.573 3.614 1.00 94.88 91 ARG A O 1
ATOM 755 N N . LYS A 1 92 ? 8.834 6.655 1.424 1.00 93.94 92 LYS A N 1
ATOM 756 C CA . LYS A 1 92 ? 7.424 7.041 1.575 1.00 93.94 92 LYS A CA 1
ATOM 757 C C . LYS A 1 92 ? 6.666 6.013 2.425 1.00 93.94 92 LYS A C 1
ATOM 759 O O . LYS A 1 92 ? 6.067 6.395 3.429 1.00 93.94 92 LYS A O 1
ATOM 764 N N . ALA A 1 93 ? 6.784 4.721 2.108 1.00 93.88 93 ALA A N 1
ATOM 765 C CA . ALA A 1 93 ? 6.162 3.641 2.879 1.00 93.88 93 ALA A CA 1
ATOM 766 C C . ALA A 1 93 ? 6.669 3.575 4.334 1.00 93.88 93 ALA A C 1
ATOM 768 O O . ALA A 1 93 ? 5.870 3.492 5.269 1.00 93.88 93 ALA A O 1
ATOM 769 N N . VAL A 1 94 ? 7.986 3.684 4.552 1.00 94.75 94 VAL A N 1
ATOM 770 C CA . VAL A 1 94 ? 8.584 3.662 5.901 1.00 94.75 94 VAL A CA 1
ATOM 771 C C . VAL A 1 94 ? 8.129 4.852 6.744 1.00 94.75 94 VAL A C 1
ATOM 773 O O . VAL A 1 94 ? 7.768 4.678 7.907 1.00 94.75 94 VAL A O 1
ATOM 776 N N . LEU A 1 95 ? 8.125 6.062 6.179 1.00 94.88 95 LEU A N 1
ATOM 777 C CA . LEU A 1 95 ? 7.680 7.257 6.896 1.00 94.88 95 LEU A CA 1
ATOM 778 C C . LEU A 1 95 ? 6.186 7.195 7.215 1.00 94.88 95 LEU A C 1
ATOM 780 O O . LEU A 1 95 ? 5.805 7.536 8.331 1.00 94.88 95 LEU A O 1
ATOM 784 N N . ALA A 1 96 ? 5.358 6.709 6.288 1.00 94.00 96 ALA A N 1
ATOM 785 C CA . ALA A 1 96 ? 3.933 6.514 6.534 1.00 94.00 96 ALA A CA 1
ATOM 786 C C . ALA A 1 96 ? 3.674 5.486 7.651 1.00 94.00 96 ALA A C 1
ATOM 788 O O . ALA A 1 96 ? 2.850 5.739 8.530 1.00 94.00 96 ALA A O 1
ATOM 789 N N . ALA A 1 97 ? 4.412 4.369 7.661 1.00 93.56 97 ALA A N 1
ATOM 790 C CA . ALA A 1 97 ? 4.314 3.351 8.708 1.00 93.56 97 ALA A CA 1
ATOM 791 C C . ALA A 1 97 ? 4.767 3.897 10.070 1.00 93.56 97 ALA A C 1
ATOM 793 O O . ALA A 1 97 ? 4.049 3.766 11.058 1.00 93.56 97 ALA A O 1
ATOM 794 N N . LYS A 1 98 ? 5.920 4.579 10.121 1.00 94.19 98 LYS A N 1
ATOM 795 C CA . LYS A 1 98 ? 6.411 5.230 11.343 1.00 94.19 98 LYS A CA 1
ATOM 796 C C . LYS A 1 98 ? 5.405 6.247 11.868 1.00 94.19 98 LYS A C 1
ATOM 798 O O . LYS A 1 98 ? 5.120 6.257 13.059 1.00 94.19 98 LYS A O 1
ATOM 803 N N . ASN A 1 99 ? 4.878 7.095 10.985 1.00 92.75 99 ASN A N 1
ATOM 804 C CA . ASN A 1 99 ? 3.884 8.076 11.375 1.00 92.75 99 ASN A CA 1
ATOM 805 C C . ASN A 1 99 ? 2.646 7.383 11.936 1.00 92.75 99 ASN A C 1
ATOM 807 O O . ASN A 1 99 ? 2.166 7.791 12.973 1.00 92.75 99 ASN A O 1
ATOM 811 N N . HIS A 1 100 ? 2.164 6.301 11.320 1.00 89.38 100 HIS A N 1
ATOM 812 C CA . HIS A 1 100 ? 1.050 5.530 11.868 1.00 89.38 100 HIS A CA 1
ATOM 813 C C . HIS A 1 100 ? 1.316 4.976 13.277 1.00 89.38 100 HIS A C 1
ATOM 815 O O . HIS A 1 100 ? 0.462 5.139 14.143 1.00 89.38 100 HIS A O 1
ATOM 821 N N . LEU A 1 101 ? 2.501 4.412 13.535 1.00 89.75 101 LEU A N 1
ATOM 822 C CA . LEU A 1 101 ? 2.871 3.879 14.855 1.00 89.75 101 LEU A CA 1
ATOM 823 C C . LEU A 1 101 ? 2.846 4.928 15.978 1.00 89.75 101 LEU A C 1
ATOM 825 O O . LEU A 1 101 ? 2.655 4.561 17.130 1.00 89.75 101 LEU A O 1
ATOM 829 N N . ASN A 1 102 ? 3.015 6.215 15.665 1.00 90.25 102 ASN A N 1
ATOM 830 C CA . ASN A 1 102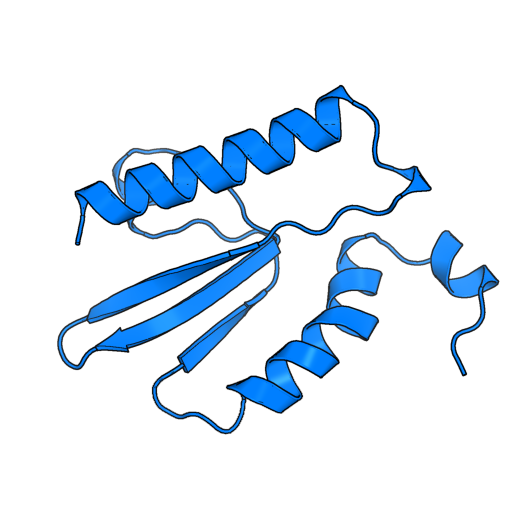 ? 2.929 7.285 16.665 1.00 90.25 102 ASN A CA 1
ATOM 831 C C . ASN A 1 102 ? 1.485 7.583 17.127 1.00 90.25 102 ASN A C 1
ATOM 833 O O . ASN A 1 102 ? 1.316 8.325 18.089 1.00 90.25 102 ASN A O 1
ATOM 837 N N . TYR A 1 103 ? 0.464 7.050 16.439 1.00 81.56 103 TYR A N 1
ATOM 838 C CA . TYR A 1 103 ? -0.967 7.288 16.712 1.00 81.56 103 TYR A CA 1
ATOM 839 C C . TYR A 1 103 ? -1.724 5.992 17.051 1.00 81.56 103 TYR A C 1
ATOM 841 O O . TYR A 1 103 ? -2.957 5.987 17.028 1.00 81.56 103 TYR A O 1
ATOM 849 N N . LEU A 1 104 ? -1.001 4.897 17.314 1.00 73.19 104 LEU A N 1
ATOM 850 C CA . LEU A 1 104 ? -1.546 3.682 17.930 1.00 73.19 104 LEU A CA 1
ATOM 851 C C . LEU A 1 104 ? -1.593 3.842 19.450 1.00 73.19 104 LEU A C 1
ATOM 853 O O . LEU A 1 104 ? -2.616 3.416 20.031 1.00 73.19 104 LEU A O 1
#

Secondary structure (DSSP, 8-state):
---HHHHHHS-HHHHIIIIIIHHHHHHHTT-TTEEEEEEEE--HHHHHTT----EEEEEEEEETTEEEEEEEE----TTT--HHHHHHHHHHHHHHHHHHHTT-

pLDDT: mean 87.93, std 7.94, range [50.5, 95.12]